Protein AF-A0A7V8WCS2-F1 (afdb_monomer_lite)

Foldseek 3Di:
DADDPPDPAQQQVLVVQQCVPFNWDWGDGRGDIDTDPGHDDPVVSVVSSVVSVDD

Radius of gyration: 10.66 Å; chains: 1; bounding box: 24×25×25 Å

Sequence (55 aa):
VARAADAATDAAAVLRNLIDRFGGKGGGRPELAQGGGLNGDPQEIAFAARRVLLP

Secondary structure (DSSP, 8-state):
-B--TT----HHHHHHHHHHHH--EEEEETTEEEEE---S-HHHHHHHHHHHH--

pLDDT: mean 94.75, std 6.6, range [57.53, 98.38]

Structure (mmCIF, N/CA/C/O backbone):
data_AF-A0A7V8WCS2-F1
#
_entry.id   AF-A0A7V8WCS2-F1
#
loop_
_atom_site.group_PDB
_atom_site.id
_atom_site.type_symbol
_atom_site.label_atom_id
_atom_site.label_alt_id
_atom_site.label_comp_id
_atom_site.label_asym_id
_atom_site.label_entity_id
_atom_site.label_seq_id
_atom_site.pdbx_PDB_ins_code
_atom_site.Cartn_x
_atom_site.Cartn_y
_atom_site.Cartn_z
_atom_site.occupancy
_atom_site.B_iso_or_equiv
_atom_site.auth_seq_id
_atom_site.auth_comp_id
_atom_site.auth_asym_id
_atom_site.auth_atom_id
_atom_site.pdbx_PDB_model_num
ATOM 1 N N . VAL A 1 1 ? 4.991 0.019 -0.762 1.00 92.44 1 VAL A N 1
ATOM 2 C CA . VAL A 1 1 ? 5.126 -1.215 -1.566 1.00 92.44 1 VAL A CA 1
ATOM 3 C C . VAL A 1 1 ? 6.222 -0.987 -2.581 1.00 92.44 1 VAL A C 1
ATOM 5 O O . VAL A 1 1 ? 6.154 0.009 -3.286 1.00 92.44 1 VAL A O 1
ATOM 8 N N . ALA A 1 2 ? 7.225 -1.854 -2.618 1.00 95.06 2 ALA A N 1
ATOM 9 C CA . ALA A 1 2 ? 8.303 -1.824 -3.601 1.00 95.06 2 ALA A CA 1
ATOM 10 C C . ALA A 1 2 ? 8.433 -3.223 -4.202 1.00 95.06 2 ALA A C 1
ATOM 12 O O . ALA A 1 2 ? 8.114 -4.203 -3.525 1.00 95.06 2 ALA A O 1
ATOM 13 N N . ARG A 1 3 ? 8.898 -3.310 -5.444 1.00 94.31 3 ARG A N 1
ATOM 14 C CA . ARG A 1 3 ? 9.151 -4.585 -6.119 1.00 94.31 3 ARG A CA 1
ATOM 15 C C . ARG A 1 3 ? 10.550 -4.618 -6.733 1.00 94.31 3 ARG A C 1
ATOM 17 O O . ARG A 1 3 ? 11.140 -3.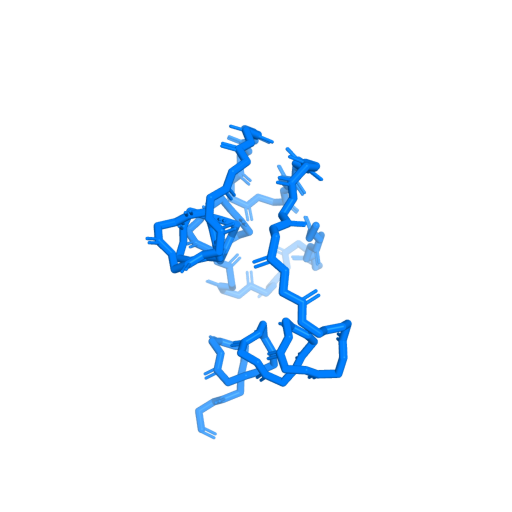572 -6.993 1.00 94.31 3 ARG A O 1
ATOM 24 N N . ALA A 1 4 ? 11.064 -5.821 -6.980 1.0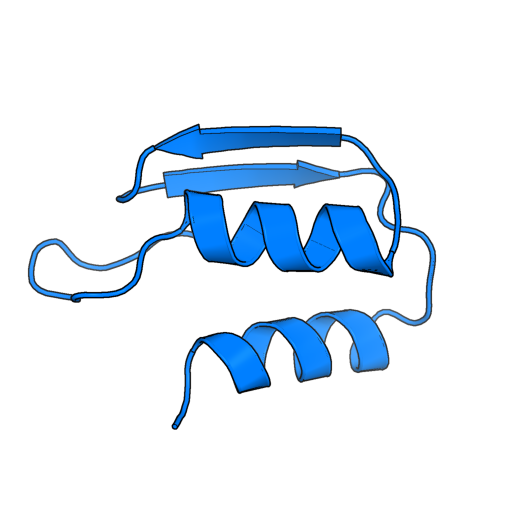0 94.94 4 ALA A N 1
ATOM 25 C CA . ALA A 1 4 ? 12.272 -6.014 -7.780 1.00 94.94 4 ALA A CA 1
ATOM 26 C C . ALA A 1 4 ? 12.017 -5.658 -9.256 1.00 94.94 4 ALA A C 1
ATOM 28 O O . ALA A 1 4 ? 10.866 -5.602 -9.695 1.00 94.94 4 ALA A O 1
ATOM 29 N N . ALA A 1 5 ? 13.073 -5.406 -10.033 1.00 93.19 5 ALA A N 1
ATOM 30 C CA . ALA A 1 5 ? 12.956 -4.961 -11.426 1.00 93.19 5 ALA A CA 1
ATOM 31 C C . ALA A 1 5 ? 12.218 -5.970 -12.330 1.00 93.19 5 ALA A C 1
ATOM 33 O O . ALA A 1 5 ? 11.489 -5.558 -13.231 1.00 93.19 5 ALA A O 1
ATOM 34 N N . ASP A 1 6 ? 12.370 -7.259 -12.041 1.00 93.81 6 ASP A N 1
ATOM 35 C CA . ASP A 1 6 ? 11.833 -8.421 -12.756 1.00 93.81 6 ASP A CA 1
ATOM 36 C C . ASP A 1 6 ? 10.489 -8.935 -12.208 1.00 93.81 6 ASP A C 1
ATOM 38 O O . ASP A 1 6 ? 9.867 -9.814 -12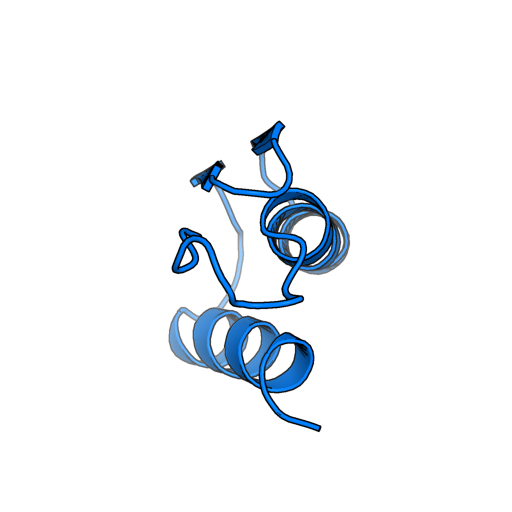.804 1.00 93.81 6 ASP A O 1
ATOM 42 N N . ALA A 1 7 ? 10.003 -8.384 -11.096 1.00 92.56 7 ALA A N 1
ATOM 43 C CA . ALA A 1 7 ? 8.706 -8.754 -10.548 1.00 92.56 7 ALA A CA 1
ATOM 44 C C . ALA A 1 7 ? 7.557 -8.129 -11.360 1.00 92.56 7 ALA A C 1
ATOM 46 O O . ALA A 1 7 ? 7.549 -6.927 -11.628 1.00 92.56 7 ALA A O 1
ATOM 47 N N . ALA A 1 8 ? 6.537 -8.933 -11.673 1.00 91.88 8 ALA A N 1
ATOM 48 C CA . ALA A 1 8 ? 5.339 -8.497 -12.401 1.00 91.88 8 ALA A CA 1
ATOM 49 C C . ALA A 1 8 ? 4.329 -7.708 -11.539 1.00 91.88 8 ALA A C 1
ATOM 51 O O . ALA A 1 8 ? 3.297 -7.260 -12.035 1.00 91.88 8 ALA A O 1
ATOM 52 N N . THR A 1 9 ? 4.592 -7.549 -10.241 1.00 93.06 9 THR A N 1
ATOM 53 C CA . THR A 1 9 ? 3.707 -6.846 -9.307 1.00 93.06 9 THR A CA 1
ATOM 54 C C . THR A 1 9 ?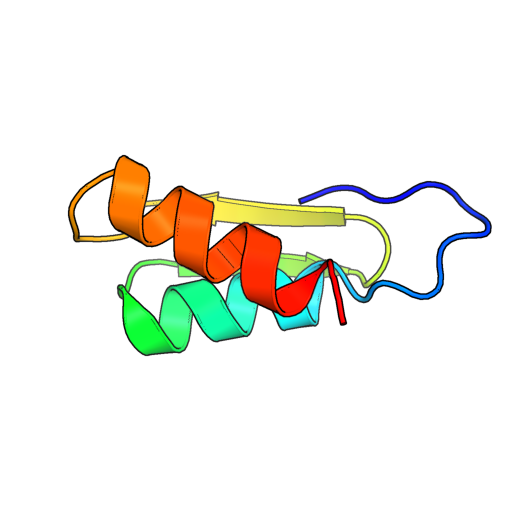 3.597 -5.358 -9.639 1.00 93.06 9 THR A C 1
ATOM 56 O O . THR A 1 9 ? 4.597 -4.647 -9.656 1.00 93.06 9 THR A O 1
ATOM 59 N N . ASP A 1 10 ? 2.380 -4.840 -9.778 1.00 95.50 10 ASP A N 1
ATOM 60 C CA . ASP A 1 10 ? 2.145 -3.394 -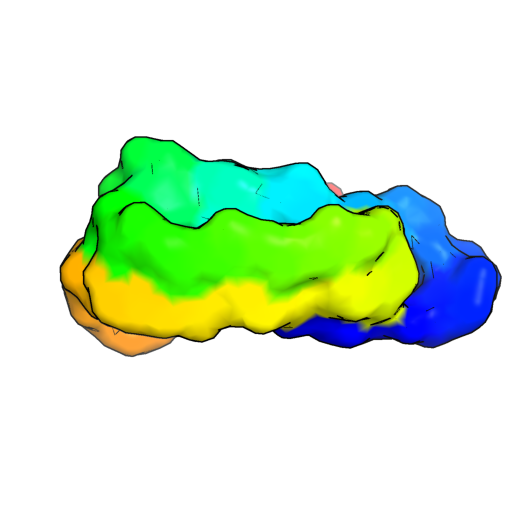9.810 1.00 95.50 10 ASP A CA 1
ATOM 61 C C . ASP A 1 10 ? 1.960 -2.851 -8.379 1.00 95.50 10 ASP A C 1
ATOM 63 O O . ASP A 1 10 ? 0.914 -3.025 -7.745 1.00 95.50 10 ASP A O 1
ATOM 67 N N . ALA A 1 11 ? 2.983 -2.170 -7.853 1.00 97.06 11 ALA A N 1
ATOM 68 C CA . ALA A 1 11 ? 2.963 -1.588 -6.513 1.00 97.06 11 ALA A CA 1
ATOM 69 C C . ALA A 1 11 ? 1.875 -0.513 -6.332 1.00 97.06 11 ALA A C 1
ATOM 71 O O . ALA A 1 11 ? 1.311 -0.391 -5.238 1.00 97.06 11 ALA A O 1
ATOM 72 N N . ALA A 1 12 ? 1.564 0.257 -7.380 1.00 97.75 12 ALA A N 1
ATOM 73 C CA . ALA A 1 12 ? 0.528 1.283 -7.340 1.00 97.75 12 ALA A CA 1
ATOM 74 C C . ALA A 1 12 ? -0.871 0.655 -7.302 1.00 97.75 12 ALA A C 1
ATOM 76 O O . ALA A 1 12 ? -1.742 1.147 -6.581 1.00 97.75 12 ALA A O 1
ATOM 77 N N . ALA 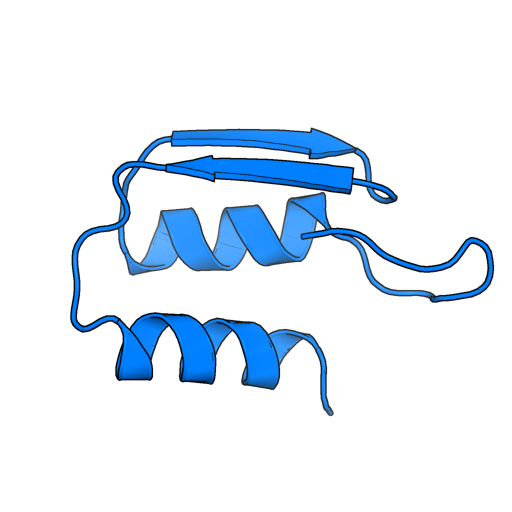A 1 13 ? -1.081 -0.452 -8.017 1.00 96.69 13 ALA A N 1
ATOM 78 C CA . ALA A 1 13 ? -2.322 -1.219 -7.952 1.00 96.69 13 ALA A CA 1
ATOM 79 C C . ALA A 1 13 ? -2.536 -1.862 -6.571 1.00 96.69 13 ALA A C 1
ATOM 81 O O . ALA A 1 13 ? -3.643 -1.793 -6.031 1.00 96.69 13 ALA A O 1
ATOM 82 N N . VAL A 1 14 ? -1.482 -2.422 -5.959 1.00 96.25 14 VAL A N 1
ATOM 83 C CA . VAL A 1 14 ? -1.541 -2.959 -4.584 1.00 96.25 14 VAL A CA 1
ATOM 84 C C . VAL A 1 14 ? -1.943 -1.864 -3.596 1.00 96.25 14 VAL A C 1
ATOM 86 O O . VAL A 1 14 ? -2.872 -2.052 -2.813 1.00 96.25 14 VAL A O 1
ATOM 89 N N . LEU A 1 15 ? -1.277 -0.704 -3.640 1.00 97.50 15 LEU A N 1
ATOM 90 C CA . LEU A 1 15 ? -1.589 0.400 -2.731 1.00 97.50 15 LEU A CA 1
ATOM 91 C C . LEU A 1 15 ? -3.022 0.912 -2.919 1.00 97.50 15 LEU A C 1
ATOM 93 O O . LEU A 1 15 ? -3.695 1.193 -1.932 1.00 97.50 15 LEU A O 1
ATOM 97 N N . ARG A 1 16 ? -3.499 1.011 -4.163 1.00 97.56 16 ARG A N 1
ATOM 98 C CA . ARG A 1 16 ? -4.866 1.453 -4.449 1.00 97.56 16 ARG A CA 1
ATOM 99 C C . ARG A 1 16 ? -5.911 0.497 -3.884 1.00 97.56 16 ARG A C 1
ATOM 101 O O . ARG A 1 16 ? -6.799 0.966 -3.193 1.00 97.56 16 ARG A O 1
ATOM 108 N N . ASN A 1 17 ? -5.727 -0.816 -4.026 1.00 96.62 17 ASN A N 1
ATOM 109 C CA . ASN A 1 17 ? -6.606 -1.799 -3.379 1.00 96.62 17 ASN A CA 1
ATOM 110 C C . ASN A 1 17 ? -6.666 -1.626 -1.851 1.00 96.62 17 ASN A C 1
ATOM 112 O O . ASN A 1 17 ? -7.727 -1.773 -1.247 1.00 96.62 17 ASN A O 1
ATOM 116 N N . LEU A 1 18 ? -5.534 -1.309 -1.211 1.00 97.38 18 LEU A N 1
ATOM 117 C CA . LEU A 1 18 ? -5.505 -1.045 0.229 1.00 97.38 18 LEU A CA 1
ATOM 118 C C . LEU A 1 18 ? -6.228 0.258 0.588 1.00 97.38 18 LEU A C 1
ATOM 120 O O . LEU A 1 18 ? -6.965 0.271 1.567 1.00 97.38 18 LEU A O 1
ATOM 124 N N . ILE A 1 19 ? -6.052 1.326 -0.194 1.00 97.94 19 ILE A N 1
ATOM 125 C CA . ILE A 1 19 ? -6.738 2.607 0.032 1.00 97.94 19 ILE A CA 1
ATOM 126 C C . ILE A 1 19 ? -8.246 2.473 -0.192 1.00 97.94 19 ILE A C 1
ATOM 128 O O . ILE A 1 19 ? -9.026 2.974 0.612 1.00 97.94 19 ILE A O 1
ATOM 132 N N . ASP A 1 20 ? -8.667 1.757 -1.232 1.00 97.75 20 ASP A N 1
ATOM 133 C CA . ASP A 1 20 ? -10.084 1.537 -1.532 1.00 97.75 20 ASP A CA 1
ATOM 134 C C . ASP A 1 20 ? -10.780 0.771 -0.395 1.00 97.75 20 ASP A C 1
ATOM 136 O O . ASP A 1 20 ? -11.947 1.017 -0.097 1.00 97.75 20 ASP A O 1
ATOM 140 N N . ARG A 1 21 ? -10.053 -0.132 0.280 1.00 97.56 21 ARG A N 1
ATOM 141 C CA . ARG A 1 21 ? -10.583 -0.930 1.392 1.00 97.56 21 ARG A CA 1
ATOM 142 C C . ARG A 1 21 ? -10.478 -0.252 2.761 1.00 97.56 21 ARG A C 1
ATOM 144 O O . ARG A 1 21 ? -11.407 -0.363 3.554 1.00 97.56 21 ARG A O 1
ATOM 151 N N . PHE A 1 22 ? -9.348 0.379 3.069 1.00 98.12 22 PHE A N 1
ATOM 152 C CA . PHE A 1 22 ? -9.019 0.884 4.410 1.00 98.12 22 PHE A CA 1
ATOM 153 C C . PHE A 1 22 ? -8.987 2.421 4.490 1.00 98.12 22 PHE A C 1
ATOM 155 O O . PHE A 1 22 ? -8.703 2.982 5.546 1.00 98.12 22 PHE A O 1
ATOM 162 N N . GLY A 1 23 ? -9.271 3.132 3.398 1.00 98.06 23 GLY A N 1
ATOM 163 C CA . GLY A 1 23 ? -9.163 4.588 3.318 1.00 98.06 23 GLY A CA 1
ATOM 164 C C . GLY A 1 23 ? -7.714 5.080 3.246 1.00 98.06 23 GLY A C 1
ATOM 165 O O . GLY A 1 23 ? -6.797 4.339 2.911 1.00 98.06 23 GLY A O 1
ATOM 166 N N . GLY A 1 24 ? -7.492 6.356 3.559 1.00 97.69 24 GLY A N 1
ATOM 167 C CA . GLY A 1 24 ? -6.167 6.980 3.504 1.00 97.69 24 GLY A CA 1
ATOM 168 C C . GLY A 1 24 ? -5.837 7.608 2.150 1.00 97.69 24 GLY A C 1
ATOM 169 O O . GLY A 1 24 ? -6.714 7.865 1.324 1.00 97.69 24 GLY A O 1
ATOM 170 N N . LYS A 1 25 ? -4.558 7.941 1.950 1.00 98.38 25 LYS A N 1
ATOM 171 C CA . LYS A 1 25 ? -4.058 8.588 0.727 1.00 98.38 25 LYS A CA 1
ATOM 172 C C . LYS A 1 25 ? -2.676 8.067 0.366 1.00 98.38 25 LYS A C 1
ATOM 174 O O . LYS A 1 25 ? -1.889 7.683 1.229 1.00 98.38 25 LYS A O 1
ATOM 179 N N . GLY A 1 26 ? -2.357 8.102 -0.919 1.00 97.75 26 GLY A N 1
ATOM 180 C CA . GLY A 1 26 ? -1.057 7.686 -1.415 1.00 97.75 26 GLY A CA 1
ATOM 181 C C . GLY A 1 26 ? -0.978 7.730 -2.930 1.00 97.75 26 GLY A C 1
ATOM 182 O O . GLY A 1 26 ? -1.956 8.029 -3.613 1.00 97.75 26 GLY A O 1
ATOM 183 N N . GLY A 1 27 ? 0.207 7.433 -3.443 1.00 97.88 27 GLY A N 1
ATOM 184 C CA . GLY A 1 27 ? 0.498 7.434 -4.867 1.00 97.88 27 GLY A CA 1
ATOM 185 C C . GLY A 1 27 ? 1.821 6.743 -5.166 1.00 97.88 27 GLY A C 1
ATOM 186 O O . GLY A 1 27 ? 2.558 6.334 -4.266 1.00 97.88 27 GLY A O 1
ATOM 187 N N . GLY A 1 28 ? 2.112 6.580 -6.450 1.00 97.75 28 GLY A N 1
ATOM 188 C CA . GLY A 1 28 ? 3.327 5.914 -6.889 1.00 97.75 28 GLY A CA 1
ATOM 189 C C . GLY A 1 28 ? 3.276 5.470 -8.338 1.00 97.75 28 GLY A C 1
ATOM 190 O O . GLY A 1 28 ? 2.390 5.860 -9.098 1.00 97.75 28 GLY A O 1
ATOM 191 N N . ARG A 1 29 ? 4.248 4.634 -8.681 1.00 97.75 29 ARG A N 1
ATOM 192 C CA . ARG A 1 29 ? 4.448 3.984 -9.976 1.00 97.75 29 ARG A CA 1
ATOM 193 C C . ARG A 1 29 ? 4.418 2.458 -9.786 1.00 97.75 29 ARG A C 1
ATOM 195 O O . ARG A 1 29 ? 4.484 2.001 -8.641 1.00 97.75 29 ARG A O 1
ATOM 202 N N . PRO A 1 30 ? 4.340 1.658 -10.862 1.00 97.25 30 PRO A N 1
ATOM 203 C CA . PRO A 1 30 ? 4.311 0.198 -10.749 1.00 97.25 30 PRO A CA 1
ATOM 204 C C . PRO A 1 30 ? 5.488 -0.410 -9.968 1.00 97.25 30 PRO A C 1
ATOM 206 O O . PRO A 1 30 ? 5.346 -1.458 -9.351 1.00 97.25 30 PRO A O 1
ATOM 209 N N . GLU A 1 31 ? 6.653 0.232 -9.969 1.00 97.62 31 GLU A N 1
ATOM 210 C CA . GLU A 1 31 ? 7.858 -0.191 -9.249 1.00 97.62 31 GLU A CA 1
ATOM 211 C C . GLU A 1 31 ? 7.864 0.180 -7.757 1.00 97.62 31 GLU A C 1
ATOM 213 O O . GLU A 1 31 ? 8.449 -0.535 -6.938 1.00 97.62 31 GLU A O 1
ATOM 218 N N . LEU A 1 32 ? 7.203 1.281 -7.390 1.00 97.81 32 LEU A N 1
ATOM 219 C CA . LEU A 1 32 ? 7.211 1.822 -6.035 1.00 97.81 32 LEU A CA 1
ATOM 220 C C . LEU A 1 32 ? 5.977 2.688 -5.782 1.00 97.81 32 LEU A C 1
ATOM 222 O O . LEU A 1 32 ? 5.736 3.671 -6.481 1.00 97.81 32 LEU A O 1
ATOM 226 N N . ALA A 1 33 ? 5.260 2.385 -4.703 1.00 98.19 33 ALA A N 1
ATOM 227 C CA . ALA A 1 33 ? 4.152 3.198 -4.222 1.00 98.19 33 ALA A CA 1
ATOM 228 C C . ALA A 1 33 ? 4.178 3.370 -2.703 1.00 98.19 33 ALA A C 1
ATOM 230 O O . ALA A 1 33 ? 4.516 2.443 -1.957 1.00 98.19 33 ALA A O 1
ATOM 231 N N . GLN A 1 34 ? 3.793 4.557 -2.241 1.00 98.25 34 GLN A N 1
ATOM 232 C CA . GLN A 1 34 ? 3.736 4.911 -0.826 1.00 98.25 34 GLN A CA 1
ATOM 233 C C . GLN A 1 34 ? 2.407 5.585 -0.494 1.00 98.25 34 GLN A C 1
ATOM 235 O O . GLN A 1 34 ? 1.883 6.397 -1.254 1.00 98.25 34 GLN A O 1
ATOM 240 N N . GLY A 1 35 ? 1.867 5.239 0.668 1.00 96.38 35 GLY A N 1
ATOM 241 C CA . GLY A 1 35 ? 0.641 5.814 1.194 1.00 96.38 35 GLY A CA 1
ATOM 242 C C . GLY A 1 35 ? 0.576 5.659 2.704 1.00 96.38 35 GLY A C 1
ATOM 243 O O . GLY A 1 35 ? 1.380 4.940 3.299 1.00 96.38 35 GLY A O 1
ATOM 244 N N . GLY A 1 36 ? -0.373 6.359 3.310 1.00 97.06 36 GLY A N 1
ATOM 245 C CA . GLY A 1 36 ? -0.556 6.407 4.751 1.00 97.06 36 GLY A CA 1
ATOM 246 C C . GLY A 1 36 ? -1.963 6.846 5.137 1.00 97.06 36 GLY A C 1
ATOM 247 O O . GLY A 1 36 ? -2.780 7.215 4.288 1.00 97.06 36 GLY A O 1
ATOM 248 N N . GLY A 1 37 ? -2.243 6.788 6.438 1.00 97.62 37 GLY A N 1
ATOM 249 C CA . GLY A 1 37 ? -3.578 7.059 6.974 1.00 97.62 37 GLY A CA 1
ATOM 250 C C . GLY A 1 37 ? -4.591 5.950 6.680 1.00 97.62 37 GLY A C 1
ATOM 251 O O . GLY A 1 37 ? -5.783 6.236 6.634 1.00 97.62 37 GLY A O 1
ATOM 252 N N . LEU A 1 38 ? -4.126 4.715 6.450 1.00 97.75 38 LEU A N 1
ATOM 253 C CA . LEU A 1 38 ? -5.005 3.547 6.383 1.00 97.75 38 LEU A CA 1
ATOM 254 C C . LEU A 1 38 ? -5.667 3.351 7.753 1.00 97.75 38 LEU A C 1
ATOM 256 O O . LEU A 1 38 ? -4.993 3.429 8.781 1.00 97.75 38 LEU A O 1
ATOM 260 N N . ASN A 1 39 ? -6.968 3.091 7.754 1.00 97.62 39 ASN A N 1
ATOM 261 C CA . ASN A 1 39 ? -7.770 2.889 8.948 1.00 97.62 39 ASN A CA 1
ATOM 262 C C . ASN A 1 39 ? -8.177 1.413 9.058 1.00 97.62 39 ASN A C 1
ATOM 264 O O . ASN A 1 39 ? -8.840 0.881 8.169 1.00 97.62 39 ASN A O 1
ATOM 268 N N . GLY A 1 40 ? -7.772 0.749 10.137 1.00 95.56 40 GLY A N 1
ATOM 269 C CA . GLY A 1 40 ? -8.044 -0.670 10.367 1.00 95.56 40 GLY A CA 1
ATOM 270 C C . GLY A 1 40 ? -6.977 -1.334 11.230 1.00 95.56 40 GLY A C 1
ATOM 271 O O . GLY A 1 40 ? -5.973 -0.714 11.587 1.00 95.56 40 GLY A O 1
ATOM 272 N N . ASP A 1 41 ? -7.195 -2.605 11.558 1.00 97.75 41 ASP A N 1
ATOM 273 C CA . ASP A 1 41 ? -6.214 -3.393 12.296 1.00 97.75 41 ASP A CA 1
ATOM 274 C C . ASP A 1 41 ? -4.944 -3.630 11.442 1.00 97.75 41 ASP A C 1
ATOM 276 O O . ASP A 1 41 ? -5.044 -4.024 10.271 1.00 97.75 41 ASP A O 1
ATOM 280 N N . PRO A 1 42 ? -3.729 -3.415 11.986 1.00 96.00 42 PRO A N 1
ATOM 281 C CA . PRO A 1 42 ? -2.491 -3.599 11.231 1.00 96.00 42 PRO A CA 1
ATOM 282 C C . PRO A 1 42 ? -2.292 -5.011 10.659 1.00 96.00 42 PRO A C 1
ATOM 284 O O . PRO A 1 42 ? -1.709 -5.150 9.580 1.00 96.00 42 PRO A O 1
ATOM 287 N N . GLN A 1 43 ? -2.760 -6.060 11.345 1.00 97.62 43 GLN A N 1
ATOM 288 C CA . GLN A 1 43 ? -2.666 -7.438 10.856 1.00 97.62 43 GLN A CA 1
ATOM 289 C C . GLN A 1 43 ? -3.620 -7.670 9.687 1.00 97.62 43 GLN A C 1
ATOM 291 O O . GLN A 1 43 ? -3.227 -8.297 8.702 1.00 97.62 43 GLN A O 1
ATOM 296 N N . GLU A 1 44 ? -4.835 -7.121 9.739 1.00 97.62 44 GLU A N 1
ATOM 297 C CA . GLU A 1 44 ? -5.785 -7.202 8.625 1.00 97.62 44 GLU A CA 1
ATOM 298 C C . GLU A 1 44 ? -5.275 -6.478 7.374 1.00 97.62 44 GLU A C 1
ATOM 300 O O . GLU A 1 44 ? -5.372 -7.011 6.263 1.00 97.62 44 GLU A O 1
ATOM 305 N N . ILE A 1 45 ? -4.679 -5.296 7.548 1.00 96.25 45 ILE A N 1
ATOM 306 C CA . ILE A 1 45 ? -4.070 -4.526 6.455 1.00 96.25 45 ILE A CA 1
ATOM 307 C C . ILE A 1 45 ? -2.907 -5.313 5.837 1.00 96.25 45 ILE A C 1
ATOM 309 O O . ILE A 1 45 ? -2.832 -5.463 4.614 1.00 96.25 45 ILE A O 1
ATOM 313 N N . ALA A 1 46 ? -2.017 -5.864 6.668 1.00 94.81 46 ALA A N 1
ATOM 314 C CA . ALA A 1 46 ? -0.896 -6.673 6.197 1.00 94.81 46 ALA A CA 1
ATOM 315 C C . ALA A 1 46 ? -1.364 -7.956 5.488 1.00 94.81 46 ALA A C 1
ATOM 317 O O . ALA A 1 46 ? -0.796 -8.344 4.465 1.00 94.81 46 ALA A O 1
ATOM 318 N N . PHE A 1 47 ? -2.409 -8.609 5.999 1.00 95.75 47 PHE A N 1
ATOM 319 C CA . PHE A 1 47 ? -3.004 -9.790 5.380 1.00 95.75 47 PHE A CA 1
ATOM 320 C C . PHE A 1 47 ? -3.618 -9.468 4.013 1.00 95.75 47 PHE A C 1
ATOM 322 O O . PHE A 1 47 ? -3.340 -10.164 3.035 1.00 95.75 47 PHE A O 1
ATOM 329 N N . ALA A 1 48 ? -4.394 -8.385 3.913 1.00 95.25 48 ALA A N 1
ATOM 330 C CA . ALA A 1 48 ? -4.957 -7.924 2.648 1.00 95.25 48 ALA A CA 1
ATOM 331 C C . ALA A 1 48 ? -3.861 -7.601 1.623 1.00 95.25 48 ALA A C 1
ATOM 333 O O . ALA A 1 48 ? -3.967 -8.023 0.475 1.00 95.25 48 ALA A O 1
ATOM 334 N N . ALA A 1 49 ? -2.780 -6.934 2.041 1.00 93.81 49 ALA A N 1
ATOM 335 C CA . ALA A 1 49 ? -1.650 -6.634 1.164 1.00 93.81 49 ALA A CA 1
ATOM 336 C C . ALA A 1 49 ? -0.999 -7.913 0.612 1.00 93.81 49 ALA A C 1
ATOM 338 O O . ALA A 1 49 ? -0.754 -8.014 -0.588 1.00 93.81 49 ALA A O 1
ATOM 339 N N . ARG A 1 50 ? -0.763 -8.919 1.466 1.00 93.12 50 ARG A N 1
ATOM 340 C CA . ARG A 1 50 ? -0.166 -10.204 1.061 1.00 93.12 50 ARG A CA 1
ATOM 341 C C . ARG A 1 50 ? -1.048 -10.986 0.091 1.00 93.12 50 ARG A C 1
ATOM 343 O O . ARG A 1 50 ? -0.518 -11.554 -0.854 1.00 93.12 50 ARG A O 1
ATOM 350 N N . ARG A 1 51 ? -2.373 -10.967 0.274 1.00 92.62 51 ARG A N 1
ATOM 351 C CA . ARG A 1 51 ? -3.325 -11.621 -0.644 1.00 92.62 51 ARG A CA 1
ATOM 352 C C . ARG A 1 51 ? -3.316 -11.054 -2.063 1.00 92.62 51 ARG A C 1
ATOM 354 O O . ARG A 1 51 ? -3.726 -11.749 -2.979 1.00 92.62 51 ARG A O 1
ATOM 361 N N . VAL A 1 52 ? -2.894 -9.804 -2.247 1.00 86.50 52 VAL A N 1
ATOM 362 C CA . VAL A 1 52 ? -2.734 -9.215 -3.589 1.00 86.50 52 VAL A CA 1
ATOM 363 C C . VAL A 1 52 ? -1.398 -9.634 -4.221 1.00 86.50 52 VAL A C 1
ATOM 365 O O . VAL A 1 52 ? -1.268 -9.645 -5.440 1.00 86.50 52 VAL A O 1
ATOM 368 N N . LEU A 1 53 ? -0.399 -9.976 -3.402 1.00 82.94 53 LEU A N 1
ATOM 369 C CA . LEU A 1 53 ? 0.956 -10.325 -3.844 1.00 82.94 53 LEU A CA 1
ATOM 370 C C . LEU A 1 53 ? 1.148 -11.820 -4.123 1.00 82.94 53 LEU A C 1
ATOM 372 O O . LEU A 1 53 ? 2.042 -12.179 -4.885 1.00 82.94 53 LEU A O 1
ATOM 376 N N . LEU A 1 54 ? 0.357 -12.675 -3.477 1.00 72.31 54 LEU A N 1
ATOM 377 C CA . LEU A 1 54 ? 0.460 -14.128 -3.549 1.00 72.31 54 LEU A CA 1
ATOM 378 C C . LEU A 1 54 ? -0.835 -14.684 -4.168 1.00 72.31 54 LEU A C 1
ATOM 380 O O . LEU A 1 54 ? -1.886 -14.496 -3.548 1.00 72.31 54 LEU A O 1
ATOM 384 N N . PRO A 1 55 ? -0.789 -15.303 -5.363 1.00 57.53 55 PRO A N 1
ATOM 385 C CA . PRO A 1 55 ? -1.916 -16.070 -5.891 1.00 57.53 55 PRO A CA 1
ATOM 386 C C . PRO A 1 55 ? -2.229 -17.299 -5.028 1.00 57.53 55 PRO A C 1
ATOM 388 O O . PRO A 1 55 ? -1.286 -17.871 -4.432 1.00 57.53 55 PRO A O 1
#